Protein AF-A0A2B7YTC6-F1 (afdb_monomer_lite)

Radius of gyration: 14.81 Å; chains: 1; bounding box: 37×33×36 Å

Foldseek 3Di:
DPDPVVVVVVVVVVVLVVLQVVLCVQLVADLVRDDDPVDDVVVSLVSLLVVLVVQCVVCVVPDHSVRSVVSHRDDSD

pLDDT: mean 90.13, std 11.48, range [46.16, 97.31]

Organism: Polytolypa hystricis (strain UAMH7299) (NCBI:txid1447883)

InterPro domains:
  IPR051035 Mitochondrial inheritance protein 9 [PTHR36091] (8-76)

Structure (mmCIF, N/CA/C/O backbone):
data_AF-A0A2B7YTC6-F1
#
_entry.id   AF-A0A2B7YTC6-F1
#
loop_
_atom_site.group_PDB
_atom_site.id
_atom_site.type_symbol
_atom_site.label_atom_id
_atom_sit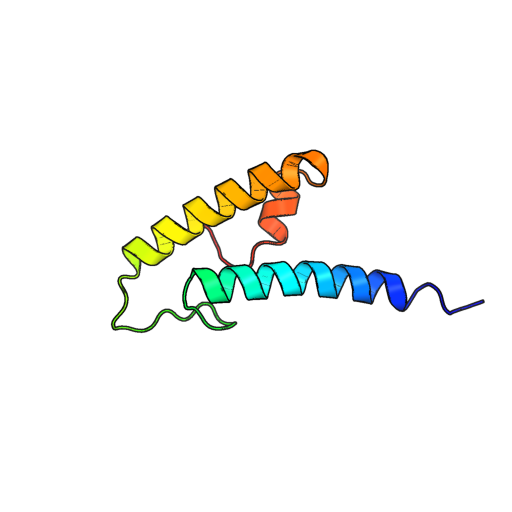e.label_alt_id
_atom_site.label_comp_id
_atom_site.label_asym_id
_atom_site.label_entity_id
_atom_site.label_seq_id
_atom_site.pdbx_PDB_ins_code
_atom_site.Cartn_x
_atom_site.Cartn_y
_atom_site.Cartn_z
_atom_site.occupancy
_atom_site.B_iso_or_equiv
_atom_site.auth_seq_id
_atom_site.auth_comp_id
_atom_site.auth_asym_id
_atom_site.auth_atom_id
_atom_site.pdbx_PDB_model_num
ATOM 1 N N . MET A 1 1 ? 23.991 -23.516 -18.235 1.00 46.16 1 MET A N 1
ATOM 2 C CA . MET A 1 1 ? 23.501 -22.129 -18.062 1.00 46.16 1 MET A CA 1
ATOM 3 C C . MET A 1 1 ? 22.039 -22.151 -17.613 1.00 46.16 1 MET A C 1
ATOM 5 O O . MET A 1 1 ? 21.188 -22.278 -18.473 1.00 46.16 1 MET A O 1
ATOM 9 N N . ARG A 1 2 ? 21.742 -22.115 -16.301 1.00 54.38 2 ARG A N 1
ATOM 10 C CA . ARG A 1 2 ? 20.384 -21.950 -15.707 1.00 54.38 2 ARG A CA 1
ATOM 11 C C . ARG A 1 2 ? 20.501 -21.566 -14.213 1.00 54.38 2 ARG A C 1
ATOM 13 O O . ARG A 1 2 ? 20.152 -22.343 -13.337 1.00 54.38 2 ARG A O 1
ATOM 20 N N . ARG A 1 3 ? 21.083 -20.400 -13.905 1.00 55.00 3 ARG A N 1
ATOM 21 C CA . ARG A 1 3 ? 21.094 -19.837 -12.530 1.00 55.00 3 ARG A CA 1
ATOM 22 C C . ARG A 1 3 ? 20.592 -18.393 -12.423 1.00 55.00 3 ARG A C 1
ATOM 24 O O . ARG A 1 3 ? 20.349 -17.944 -11.318 1.00 55.00 3 ARG A O 1
ATOM 31 N N . LEU A 1 4 ? 20.375 -17.700 -13.542 1.00 55.31 4 LEU A N 1
ATOM 32 C CA . LEU A 1 4 ? 19.959 -16.289 -13.552 1.00 55.31 4 LEU A CA 1
ATOM 33 C C . LEU A 1 4 ? 18.440 -16.079 -13.408 1.00 55.31 4 LEU A C 1
ATOM 35 O O . LEU A 1 4 ? 18.016 -15.033 -12.945 1.00 55.31 4 LEU A O 1
ATOM 39 N N . ILE A 1 5 ? 17.615 -17.073 -13.755 1.00 55.56 5 ILE A N 1
ATOM 40 C CA . ILE A 1 5 ? 16.145 -16.921 -13.759 1.00 55.56 5 ILE A CA 1
ATOM 41 C C . ILE A 1 5 ? 15.560 -16.937 -12.334 1.00 55.56 5 ILE A C 1
ATOM 43 O O . ILE A 1 5 ? 14.512 -16.353 -12.088 1.00 55.56 5 ILE A O 1
ATOM 47 N N . CYS A 1 6 ? 16.239 -17.576 -11.376 1.00 60.84 6 CYS A N 1
ATOM 48 C CA . CYS A 1 6 ? 15.740 -17.716 -10.005 1.00 60.84 6 CYS A CA 1
ATOM 49 C C . CYS A 1 6 ? 15.889 -16.432 -9.170 1.00 60.84 6 CYS A C 1
ATOM 51 O O . CYS A 1 6 ? 15.157 -16.253 -8.204 1.00 60.84 6 CYS A O 1
ATOM 53 N N . THR A 1 7 ? 16.833 -15.549 -9.515 1.00 72.56 7 THR A N 1
ATOM 54 C CA . THR A 1 7 ? 17.153 -14.370 -8.696 1.00 72.56 7 THR A CA 1
ATOM 55 C C . THR A 1 7 ? 16.326 -13.143 -9.065 1.00 72.56 7 THR A C 1
ATOM 57 O O . THR A 1 7 ? 15.992 -12.376 -8.172 1.00 72.56 7 THR A O 1
ATOM 60 N N . SER A 1 8 ? 15.957 -12.958 -10.341 1.00 78.56 8 SER A N 1
ATOM 61 C CA . SER A 1 8 ? 15.139 -11.806 -10.763 1.00 78.56 8 SER A CA 1
ATOM 62 C C . SER A 1 8 ? 13.706 -11.895 -10.238 1.00 78.56 8 SER A C 1
ATOM 64 O O . SER A 1 8 ? 13.241 -10.960 -9.602 1.00 78.56 8 SER A O 1
ATOM 66 N N . HIS A 1 9 ? 13.053 -13.053 -10.387 1.00 84.19 9 HIS A N 1
ATOM 67 C CA . HIS A 1 9 ? 11.700 -13.274 -9.861 1.00 84.19 9 HIS A CA 1
ATOM 68 C C . HIS A 1 9 ? 11.635 -13.112 -8.338 1.00 84.19 9 HIS A C 1
ATOM 70 O O . HIS A 1 9 ? 10.652 -12.608 -7.806 1.00 84.19 9 HIS A O 1
ATOM 76 N N . PHE A 1 10 ? 12.689 -13.530 -7.629 1.00 89.62 10 PHE A N 1
ATOM 77 C CA . PHE A 1 10 ? 12.763 -13.334 -6.185 1.00 89.62 10 PHE A CA 1
ATOM 78 C C . PHE A 1 10 ? 12.925 -11.855 -5.820 1.00 89.62 10 PHE A C 1
ATOM 80 O O . PHE A 1 10 ? 12.254 -11.393 -4.907 1.00 89.62 10 PHE A O 1
ATOM 87 N N . ALA A 1 11 ? 13.765 -11.107 -6.542 1.00 90.44 11 ALA A N 1
ATOM 88 C CA . ALA A 1 11 ? 13.936 -9.675 -6.311 1.00 90.44 11 ALA A CA 1
ATOM 89 C C . ALA A 1 11 ? 12.643 -8.884 -6.584 1.00 90.44 11 ALA A C 1
ATOM 91 O O . ALA A 1 11 ? 12.290 -8.005 -5.805 1.00 90.44 11 ALA A O 1
ATOM 92 N N . GLU A 1 12 ? 11.909 -9.231 -7.644 1.00 89.19 12 GLU A N 1
ATOM 93 C CA . GLU A 1 12 ? 10.602 -8.636 -7.958 1.00 89.19 12 GLU A CA 1
ATOM 94 C C . GLU A 1 12 ? 9.569 -8.932 -6.865 1.00 89.19 12 GLU A C 1
ATOM 96 O O . GLU A 1 12 ? 8.904 -8.019 -6.376 1.00 89.19 12 GLU A O 1
ATOM 101 N N . TYR A 1 13 ? 9.482 -10.193 -6.427 1.00 92.44 13 TYR A N 1
ATOM 102 C CA . TYR A 1 13 ? 8.625 -10.579 -5.307 1.00 92.44 13 TYR A CA 1
ATOM 103 C C . TYR A 1 13 ? 9.005 -9.843 -4.020 1.00 92.44 13 TYR A C 1
ATOM 105 O O . TYR A 1 13 ? 8.129 -9.362 -3.306 1.00 92.44 13 TYR A O 1
ATOM 113 N N . GLN A 1 14 ? 10.301 -9.745 -3.720 1.00 94.00 14 GLN A N 1
ATOM 114 C CA . GLN A 1 14 ? 10.785 -9.083 -2.517 1.00 94.00 14 GLN A CA 1
ATOM 115 C C . GLN A 1 14 ? 10.406 -7.598 -2.521 1.00 94.00 14 GLN A C 1
ATOM 117 O O . GLN A 1 14 ? 9.848 -7.125 -1.537 1.00 94.00 14 GLN A O 1
ATOM 122 N N . ALA A 1 15 ? 10.627 -6.893 -3.633 1.00 92.12 15 ALA A N 1
ATOM 123 C CA . ALA A 1 15 ? 10.248 -5.490 -3.767 1.00 92.12 15 ALA A CA 1
ATOM 124 C C . ALA A 1 15 ? 8.730 -5.286 -3.626 1.00 92.12 15 ALA A C 1
ATOM 126 O O . ALA A 1 15 ? 8.288 -4.368 -2.937 1.00 92.12 15 ALA A O 1
ATOM 127 N N . TRP A 1 16 ? 7.920 -6.162 -4.232 1.00 94.12 16 TRP A N 1
ATOM 128 C CA . TRP A 1 16 ? 6.467 -6.140 -4.053 1.00 94.12 16 TRP A CA 1
ATOM 129 C C . TRP A 1 16 ? 6.077 -6.346 -2.581 1.00 94.12 16 TRP A C 1
ATOM 131 O O . TRP A 1 16 ? 5.300 -5.561 -2.036 1.00 94.12 16 TRP A O 1
ATOM 141 N N . ASN A 1 17 ? 6.661 -7.352 -1.924 1.00 95.38 17 ASN A N 1
ATOM 142 C CA . ASN A 1 17 ? 6.384 -7.701 -0.532 1.00 95.38 17 ASN A CA 1
ATOM 143 C C . ASN A 1 17 ? 6.793 -6.590 0.446 1.00 95.38 17 ASN A C 1
ATOM 145 O O . ASN A 1 17 ? 6.073 -6.338 1.405 1.00 95.38 17 ASN A O 1
ATOM 149 N N . GLU A 1 18 ? 7.912 -5.905 0.210 1.00 95.38 18 GLU A N 1
ATOM 150 C CA . GLU A 1 18 ? 8.348 -4.760 1.021 1.00 95.38 18 GLU A CA 1
ATOM 151 C C . GLU A 1 18 ? 7.317 -3.623 0.994 1.00 95.38 18 GLU A C 1
ATOM 153 O O . GLU A 1 18 ? 6.991 -3.064 2.041 1.00 95.38 18 GLU A O 1
ATOM 158 N N . VAL A 1 19 ? 6.730 -3.336 -0.175 1.00 95.44 19 VAL A N 1
ATOM 159 C CA . VAL A 1 19 ? 5.623 -2.371 -0.284 1.00 95.44 19 VAL A CA 1
ATOM 160 C C . VAL A 1 19 ? 4.387 -2.868 0.468 1.00 95.44 19 VAL A C 1
ATOM 162 O O . VAL A 1 19 ? 3.747 -2.075 1.158 1.00 95.44 19 VAL A O 1
ATOM 165 N N . GLN A 1 20 ? 4.071 -4.170 0.388 1.00 95.31 20 GLN A N 1
ATOM 166 C CA . GLN A 1 20 ? 2.925 -4.729 1.114 1.00 95.31 20 GLN A CA 1
ATOM 167 C C . GLN A 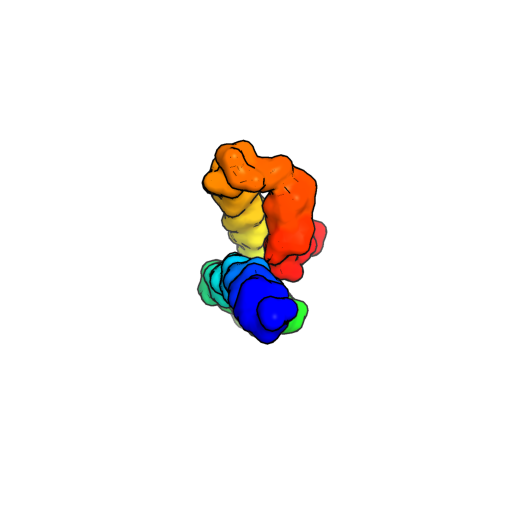1 20 ? 3.083 -4.565 2.630 1.00 95.31 20 GLN A C 1
ATOM 169 O O . GLN A 1 20 ? 2.159 -4.107 3.297 1.00 95.31 20 GLN A O 1
ATOM 174 N N . GLN A 1 21 ? 4.253 -4.926 3.167 1.00 95.88 21 GLN A N 1
ATOM 175 C CA . GLN A 1 21 ? 4.535 -4.842 4.601 1.00 95.88 21 GLN A CA 1
ATOM 176 C C . GLN A 1 21 ? 4.501 -3.397 5.094 1.00 95.88 21 GLN A C 1
ATOM 178 O O . GLN A 1 2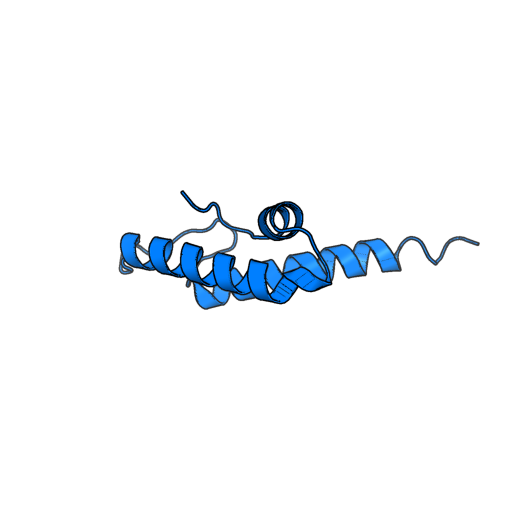1 ? 3.857 -3.116 6.099 1.00 95.88 21 GLN A O 1
ATOM 183 N N . LEU A 1 22 ? 5.101 -2.467 4.345 1.00 95.00 22 LEU A N 1
ATOM 184 C CA . LEU A 1 22 ? 5.075 -1.052 4.704 1.00 95.00 22 LEU A CA 1
ATOM 185 C C . LEU A 1 22 ? 3.641 -0.511 4.787 1.00 95.00 22 LEU A C 1
ATOM 187 O O . LEU A 1 22 ? 3.291 0.174 5.744 1.00 95.00 22 LEU A O 1
ATOM 191 N N . ALA A 1 23 ? 2.799 -0.820 3.798 1.00 95.56 23 ALA A N 1
ATOM 192 C CA . ALA A 1 23 ? 1.413 -0.367 3.801 1.00 95.56 23 ALA A CA 1
ATOM 193 C C . ALA A 1 23 ? 0.610 -0.984 4.959 1.00 95.56 23 ALA A C 1
ATOM 195 O O . ALA A 1 23 ? -0.153 -0.269 5.605 1.00 95.56 23 ALA A O 1
ATOM 196 N N . GLN A 1 24 ? 0.804 -2.276 5.247 1.00 95.62 24 GLN A N 1
ATOM 197 C CA . GLN A 1 24 ? 0.161 -2.968 6.373 1.00 95.62 24 GLN A CA 1
ATOM 198 C C . GLN A 1 24 ? 0.536 -2.332 7.715 1.00 95.62 24 GLN A C 1
ATOM 200 O O . GLN A 1 24 ? -0.350 -2.009 8.505 1.00 95.62 24 GLN A O 1
ATOM 205 N N . GLU A 1 25 ? 1.830 -2.079 7.937 1.00 95.19 25 GLU A N 1
ATOM 206 C CA . GLU A 1 25 ? 2.343 -1.430 9.148 1.00 95.19 25 GLU A CA 1
ATOM 207 C C . GLU A 1 25 ? 1.807 -0.002 9.311 1.00 95.19 25 GLU A C 1
ATOM 209 O O . GLU A 1 25 ? 1.395 0.385 10.404 1.00 95.19 25 GLU A O 1
ATOM 214 N N . CYS A 1 26 ? 1.783 0.792 8.236 1.00 94.75 26 CYS A N 1
ATOM 215 C CA . CYS A 1 26 ? 1.297 2.171 8.294 1.00 94.75 26 CYS A CA 1
ATOM 216 C C . CYS A 1 26 ? -0.222 2.273 8.481 1.00 94.75 26 CYS A C 1
ATOM 218 O O . CYS A 1 26 ? -0.693 3.245 9.072 1.00 94.75 26 CYS A O 1
ATOM 220 N N . LEU A 1 27 ? -0.985 1.310 7.960 1.00 95.12 27 LEU A N 1
ATOM 221 C CA . LEU A 1 27 ? -2.446 1.309 8.030 1.00 95.12 27 LEU A CA 1
ATOM 222 C C . LEU A 1 27 ? -2.995 0.483 9.195 1.00 95.12 27 LEU A C 1
ATOM 224 O O . LEU A 1 27 ? -4.208 0.466 9.372 1.00 95.12 27 LEU A O 1
ATOM 228 N N . ASP A 1 28 ? -2.145 -0.173 9.986 1.00 94.81 28 ASP A N 1
ATOM 229 C CA . ASP A 1 28 ? -2.568 -1.078 11.064 1.00 94.81 28 ASP A CA 1
ATOM 230 C C . ASP A 1 28 ? -3.597 -2.110 10.560 1.00 94.81 28 ASP A C 1
ATOM 232 O O . ASP A 1 28 ? -4.691 -2.281 11.104 1.00 94.81 28 ASP A O 1
ATOM 236 N N . THR A 1 29 ? -3.253 -2.740 9.432 1.00 93.75 29 THR A N 1
ATOM 237 C CA . THR A 1 29 ? -4.068 -3.771 8.775 1.00 93.75 29 THR A CA 1
ATOM 238 C C . THR A 1 29 ? -3.299 -5.072 8.657 1.00 93.75 29 THR A C 1
ATOM 240 O O . THR A 1 29 ? -2.068 -5.084 8.611 1.00 93.75 29 THR A O 1
ATOM 243 N N . ASP A 1 30 ? -4.025 -6.182 8.587 1.00 91.56 30 ASP A N 1
ATOM 244 C CA . ASP A 1 30 ? -3.429 -7.465 8.233 1.00 91.56 30 ASP A CA 1
ATOM 245 C C . ASP A 1 30 ? -3.267 -7.630 6.709 1.00 91.56 30 ASP A C 1
ATOM 247 O O . ASP A 1 30 ? -3.565 -6.739 5.908 1.00 91.56 30 ASP A O 1
ATOM 251 N N . ALA A 1 31 ? -2.796 -8.806 6.292 1.00 90.56 31 ALA A N 1
ATOM 252 C CA . ALA A 1 31 ? -2.605 -9.130 4.881 1.00 90.56 31 ALA A CA 1
ATOM 253 C C . ALA A 1 31 ? -3.911 -9.186 4.064 1.00 90.56 31 ALA A C 1
ATOM 255 O O . ALA A 1 31 ? -3.851 -9.164 2.836 1.00 90.56 31 ALA A O 1
ATOM 256 N N . GLU A 1 32 ? -5.072 -9.254 4.718 1.00 89.62 32 GLU A N 1
ATOM 257 C CA . GLU A 1 32 ? -6.389 -9.215 4.078 1.00 89.62 32 GLU A CA 1
ATOM 258 C C . GLU A 1 32 ? -6.970 -7.788 4.047 1.00 89.62 32 GLU A C 1
ATOM 260 O O . GLU A 1 32 ? -8.040 -7.567 3.475 1.00 89.62 32 GLU A O 1
ATOM 265 N N . GLY A 1 33 ? -6.267 -6.805 4.622 1.00 90.50 33 GLY A N 1
ATOM 266 C CA . GLY A 1 33 ? -6.736 -5.426 4.742 1.00 90.50 33 GLY A CA 1
ATOM 267 C C . GLY A 1 33 ? -7.773 -5.241 5.849 1.00 90.50 33 GLY A C 1
ATOM 268 O O . GLY A 1 33 ? -8.553 -4.286 5.813 1.00 90.50 33 GLY A O 1
ATOM 269 N N . TRP A 1 34 ? -7.830 -6.155 6.821 1.00 93.81 34 TRP A N 1
ATOM 270 C CA . TRP A 1 34 ? -8.757 -6.043 7.934 1.00 93.81 34 TRP A CA 1
ATOM 271 C C . TRP A 1 34 ? -8.340 -4.909 8.872 1.00 93.81 34 TRP A C 1
ATOM 273 O O . TRP A 1 34 ? -7.223 -4.881 9.386 1.00 93.81 34 TRP A O 1
ATOM 283 N N . VAL A 1 35 ? -9.273 -3.986 9.114 1.00 92.06 35 VAL A N 1
ATOM 284 C CA . VAL A 1 35 ? -9.132 -2.885 10.072 1.00 92.06 35 VAL A CA 1
ATOM 285 C C . VAL A 1 35 ? -9.903 -3.250 11.335 1.00 92.06 35 VAL A C 1
ATOM 287 O O . VAL A 1 35 ? -11.088 -3.594 11.271 1.00 92.06 35 VAL A O 1
ATOM 290 N N . ALA A 1 36 ? -9.253 -3.149 12.493 1.00 92.81 36 ALA A N 1
ATOM 291 C CA . ALA A 1 36 ? -9.882 -3.517 13.752 1.00 92.81 36 ALA A CA 1
ATOM 292 C C . ALA A 1 36 ? -11.097 -2.622 14.087 1.00 92.81 36 ALA A C 1
ATOM 294 O O . ALA A 1 36 ? -11.027 -1.412 13.875 1.00 92.81 36 ALA A O 1
ATOM 295 N N . PRO A 1 37 ? -12.197 -3.156 14.666 1.00 93.75 37 PRO A N 1
ATOM 296 C CA . PRO A 1 37 ? -13.430 -2.395 14.904 1.00 93.75 37 PRO A CA 1
ATOM 297 C C . PRO A 1 37 ? -13.270 -1.158 15.795 1.00 93.75 37 PRO A C 1
ATOM 299 O O . PRO A 1 37 ? -14.116 -0.268 15.767 1.00 93.75 37 PRO A O 1
ATOM 302 N N . GLN A 1 38 ? -12.223 -1.120 16.620 1.00 94.25 38 GLN A N 1
ATOM 303 C CA . GLN A 1 38 ? -11.893 0.022 17.470 1.00 94.25 38 GLN A CA 1
ATOM 304 C C . GLN A 1 38 ? -11.227 1.191 16.724 1.00 94.25 38 GLN A C 1
ATOM 306 O O . GLN A 1 38 ? -11.089 2.267 17.304 1.00 94.25 38 GLN A O 1
ATOM 311 N N . LEU A 1 39 ? -10.793 0.990 15.479 1.00 92.06 39 LEU A N 1
ATOM 312 C CA . LEU A 1 39 ? -10.156 2.010 14.650 1.00 92.06 39 LEU A CA 1
ATOM 313 C C . LEU A 1 39 ? -11.192 2.714 13.767 1.00 92.06 39 LEU A C 1
ATOM 315 O O . LEU A 1 39 ? -12.192 2.128 13.350 1.00 92.06 39 LEU A O 1
ATOM 319 N N . ASP A 1 40 ? -10.934 3.981 13.447 1.00 94.62 40 ASP A N 1
ATOM 320 C CA . ASP A 1 40 ? -11.767 4.733 12.513 1.00 94.62 40 ASP A CA 1
ATOM 321 C C . ASP A 1 40 ? -11.443 4.328 11.067 1.00 94.62 40 ASP A C 1
ATOM 323 O O . ASP A 1 40 ? -10.429 4.726 10.490 1.00 94.62 40 ASP A O 1
ATOM 327 N N . ILE A 1 41 ? -12.333 3.539 10.463 1.00 92.38 41 ILE A N 1
ATOM 328 C CA . ILE A 1 41 ? -12.193 3.083 9.077 1.00 92.38 41 ILE A CA 1
ATOM 329 C C . ILE A 1 41 ? -12.210 4.235 8.061 1.00 92.38 41 ILE A C 1
ATOM 331 O O . ILE A 1 41 ? -11.607 4.120 6.993 1.00 92.38 41 ILE A O 1
ATOM 335 N N . ALA A 1 42 ? -12.888 5.349 8.356 1.00 9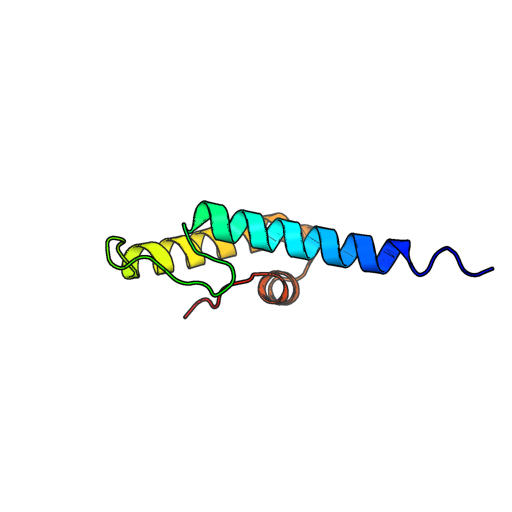4.31 42 ALA A N 1
ATOM 336 C CA . ALA A 1 42 ? -12.910 6.499 7.459 1.00 94.31 42 ALA A CA 1
ATOM 337 C C . ALA A 1 42 ? -11.545 7.195 7.447 1.00 94.31 42 ALA A C 1
ATOM 339 O O . ALA A 1 42 ? -11.039 7.531 6.373 1.00 94.31 42 ALA A O 1
ATOM 340 N N . GLU A 1 43 ? -10.927 7.336 8.619 1.00 94.75 43 GLU A N 1
ATOM 341 C CA . GLU A 1 43 ? -9.564 7.849 8.738 1.00 94.75 43 GLU A CA 1
ATOM 342 C C . GLU A 1 43 ? -8.549 6.897 8.101 1.00 94.75 43 GLU A C 1
ATOM 344 O O . GLU A 1 43 ? -7.684 7.338 7.348 1.00 94.75 43 GLU A O 1
ATOM 349 N N . ASN A 1 44 ? -8.704 5.585 8.294 1.00 95.00 44 ASN A N 1
ATOM 350 C CA . ASN A 1 44 ? -7.853 4.583 7.652 1.00 95.00 44 ASN A CA 1
ATOM 351 C C . ASN A 1 44 ? -7.877 4.702 6.115 1.00 95.00 44 ASN A C 1
ATOM 353 O O . ASN A 1 44 ? -6.835 4.779 5.467 1.00 95.00 44 ASN A O 1
ATOM 357 N N . ARG A 1 45 ? -9.072 4.834 5.522 1.00 95.00 45 ARG A N 1
ATOM 358 C CA . ARG A 1 45 ? -9.226 5.067 4.076 1.00 95.00 45 ARG A CA 1
ATOM 359 C C . ARG A 1 45 ? -8.611 6.386 3.619 1.00 95.00 45 ARG A C 1
ATOM 361 O O . ARG A 1 45 ? -8.077 6.455 2.512 1.00 95.00 45 ARG A O 1
ATOM 368 N N . ARG A 1 46 ? -8.694 7.441 4.436 1.00 96.25 46 ARG A N 1
ATOM 369 C CA . ARG A 1 46 ? -8.045 8.728 4.147 1.00 96.25 46 ARG A CA 1
ATOM 370 C C . ARG A 1 46 ? -6.522 8.568 4.120 1.00 96.25 46 ARG A C 1
ATOM 372 O O . ARG A 1 46 ? -5.900 9.006 3.155 1.00 96.25 46 ARG A O 1
ATOM 379 N N . LEU A 1 47 ? -5.954 7.900 5.124 1.00 95.75 47 LEU A N 1
ATOM 380 C CA . LEU A 1 47 ? -4.522 7.610 5.217 1.00 95.75 47 LEU A CA 1
ATOM 381 C C . LEU A 1 47 ? -4.041 6.732 4.058 1.00 95.75 47 LEU A C 1
ATOM 383 O O . LEU A 1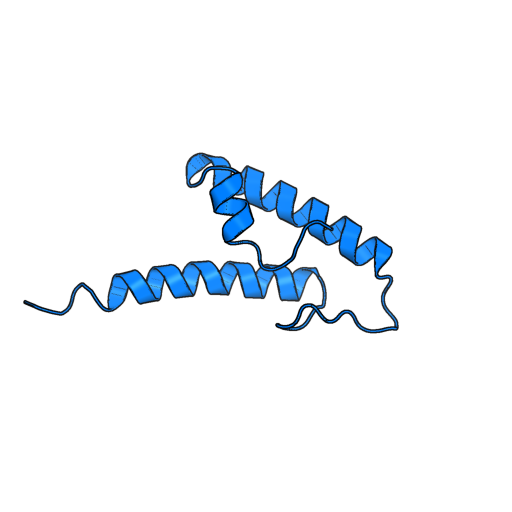 47 ? -2.995 7.018 3.487 1.00 95.75 47 LEU A O 1
ATOM 387 N N . ASN A 1 48 ? -4.818 5.729 3.641 1.00 96.50 48 ASN A N 1
ATOM 388 C CA . ASN A 1 48 ? -4.463 4.890 2.493 1.00 96.50 48 ASN A CA 1
ATOM 389 C C . ASN A 1 48 ? -4.314 5.713 1.204 1.00 96.50 48 ASN A C 1
ATOM 391 O O . ASN A 1 48 ? -3.338 5.552 0.475 1.00 96.50 48 ASN A O 1
ATOM 395 N N . LYS A 1 49 ? -5.238 6.647 0.943 1.00 96.75 49 LYS A N 1
ATOM 396 C CA . LYS A 1 49 ? -5.157 7.544 -0.225 1.00 96.75 49 LYS A CA 1
ATOM 397 C C . LYS A 1 49 ? -3.928 8.448 -0.175 1.00 96.75 49 LYS A C 1
ATOM 399 O O . LYS A 1 49 ? -3.283 8.668 -1.200 1.00 96.75 49 LYS A O 1
ATOM 404 N N . GLU A 1 50 ? -3.614 8.974 1.005 1.00 96.88 50 GLU A N 1
ATOM 405 C CA . GLU A 1 50 ? -2.449 9.834 1.226 1.00 96.88 50 GLU A CA 1
ATOM 406 C C . GLU A 1 50 ? -1.146 9.057 0.999 1.00 96.88 50 GLU A C 1
ATOM 408 O O . GLU A 1 50 ? -0.308 9.477 0.202 1.00 96.88 50 GLU A O 1
ATOM 413 N N . LEU A 1 51 ? -1.024 7.874 1.603 1.00 96.50 51 LEU A N 1
ATOM 414 C CA . LEU A 1 51 ? 0.135 6.996 1.451 1.00 96.50 51 LEU A CA 1
ATOM 415 C C . LEU A 1 51 ? 0.330 6.531 0.007 1.00 96.50 51 LEU A C 1
ATOM 417 O O . LEU A 1 51 ? 1.457 6.557 -0.485 1.00 96.50 51 LEU A O 1
ATOM 421 N N . LEU A 1 52 ? -0.743 6.167 -0.698 1.00 96.62 52 LEU A N 1
ATOM 422 C CA . LEU A 1 52 ? -0.656 5.807 -2.112 1.00 96.62 52 LEU A CA 1
ATOM 423 C C . LEU A 1 52 ? -0.208 6.994 -2.971 1.00 96.62 52 LEU A C 1
ATOM 425 O O . LEU A 1 52 ? 0.634 6.830 -3.852 1.00 96.62 52 LEU A O 1
ATOM 429 N N . SER A 1 53 ? -0.719 8.197 -2.704 1.00 97.00 53 SER A N 1
ATOM 430 C CA . SER A 1 53 ? -0.296 9.406 -3.423 1.00 97.00 53 SER A CA 1
ATOM 431 C C . SER A 1 53 ? 1.203 9.657 -3.230 1.00 97.00 53 SER A C 1
ATOM 433 O O . SER A 1 53 ? 1.934 9.812 -4.207 1.00 97.00 53 SER A O 1
ATOM 435 N N . MET A 1 54 ? 1.684 9.576 -1.984 1.00 96.25 54 MET A N 1
ATOM 436 C CA . MET A 1 54 ? 3.110 9.689 -1.661 1.00 96.25 54 MET A CA 1
ATOM 437 C C . MET A 1 54 ? 3.951 8.589 -2.320 1.00 96.25 54 MET A C 1
ATOM 439 O O . MET A 1 54 ? 5.060 8.847 -2.791 1.00 96.25 54 MET A O 1
ATOM 443 N N . TYR A 1 55 ? 3.443 7.356 -2.359 1.00 95.81 55 TYR A N 1
ATOM 444 C CA . TYR A 1 55 ? 4.115 6.237 -3.012 1.00 95.81 55 TYR A CA 1
ATOM 445 C C . TYR A 1 55 ? 4.255 6.472 -4.520 1.00 95.81 55 TYR A C 1
ATOM 447 O O . TYR A 1 55 ? 5.355 6.345 -5.052 1.00 95.81 55 TYR A O 1
ATOM 455 N N . ILE A 1 56 ? 3.181 6.880 -5.203 1.00 96.75 56 ILE A N 1
ATOM 456 C CA . ILE A 1 56 ? 3.203 7.198 -6.639 1.00 96.75 56 ILE A CA 1
ATOM 457 C C . ILE A 1 56 ? 4.221 8.303 -6.934 1.00 96.75 56 ILE A C 1
ATOM 459 O O . ILE A 1 56 ? 5.023 8.160 -7.855 1.00 96.75 56 ILE A O 1
ATOM 463 N N . GLU A 1 57 ? 4.220 9.380 -6.145 1.00 97.31 57 GLU A N 1
ATOM 464 C CA . GLU A 1 57 ? 5.177 10.481 -6.301 1.00 97.31 57 GLU A CA 1
ATOM 465 C C . GLU A 1 57 ? 6.623 10.002 -6.147 1.00 97.31 57 GLU A C 1
ATOM 467 O O . GLU A 1 57 ? 7.481 10.335 -6.965 1.00 97.31 57 GLU A O 1
ATOM 472 N N . ARG A 1 58 ? 6.893 9.168 -5.138 1.00 95.56 58 ARG A N 1
ATOM 473 C CA . ARG A 1 58 ? 8.231 8.623 -4.891 1.00 95.56 58 ARG A CA 1
ATOM 474 C C . ARG A 1 58 ? 8.702 7.682 -5.998 1.00 95.56 58 ARG A C 1
ATOM 476 O O . ARG A 1 58 ? 9.895 7.631 -6.277 1.00 95.56 58 ARG A O 1
ATOM 483 N N . MET A 1 59 ? 7.785 6.940 -6.610 1.00 95.00 59 MET A N 1
ATOM 484 C CA . MET A 1 59 ? 8.098 5.972 -7.660 1.00 95.00 59 MET A CA 1
ATOM 485 C C . MET A 1 59 ? 8.111 6.582 -9.065 1.00 95.00 59 MET A C 1
ATOM 487 O O . MET A 1 59 ? 8.408 5.859 -10.012 1.00 95.00 59 MET A O 1
ATOM 491 N N . ALA A 1 60 ? 7.829 7.879 -9.222 1.00 95.69 60 ALA A N 1
ATOM 492 C CA . ALA A 1 60 ? 7.645 8.517 -10.528 1.00 95.69 60 ALA A CA 1
ATOM 493 C C . ALA A 1 60 ? 8.872 8.435 -11.461 1.00 95.69 60 ALA A C 1
ATOM 495 O O . ALA A 1 60 ? 8.720 8.504 -12.680 1.00 95.69 60 ALA A O 1
ATOM 496 N N . GLU A 1 61 ? 10.080 8.277 -10.912 1.00 95.25 61 GLU A N 1
ATOM 497 C CA . GLU A 1 61 ? 11.312 8.081 -11.695 1.00 95.25 61 GLU A CA 1
ATOM 498 C C . GLU A 1 61 ? 11.491 6.633 -12.185 1.00 95.25 61 GLU A C 1
ATOM 500 O O . GLU A 1 61 ? 12.203 6.388 -13.158 1.00 95.25 61 GLU A O 1
ATOM 505 N N . GLU A 1 62 ? 10.841 5.670 -11.528 1.00 93.69 62 GLU A N 1
ATOM 506 C CA . GLU A 1 62 ? 10.993 4.236 -11.792 1.00 93.69 62 GLU A CA 1
ATOM 507 C C . GLU A 1 62 ? 9.786 3.606 -12.492 1.00 93.69 62 GLU A C 1
ATOM 509 O O . GLU A 1 62 ? 9.941 2.613 -13.204 1.00 93.69 62 GLU A O 1
ATOM 514 N N . LYS A 1 63 ? 8.578 4.110 -12.222 1.00 93.69 63 LYS A N 1
ATOM 515 C CA . LYS A 1 63 ? 7.300 3.502 -12.607 1.00 93.69 63 LYS A CA 1
ATOM 516 C C . LYS A 1 63 ? 6.311 4.579 -13.017 1.00 93.69 63 LYS A C 1
ATOM 518 O O . LYS A 1 63 ? 6.261 5.663 -12.435 1.00 93.69 63 LYS A O 1
ATOM 523 N N . SER A 1 64 ? 5.468 4.255 -13.990 1.00 96.75 64 SER A N 1
ATOM 524 C CA . SER A 1 64 ? 4.276 5.056 -14.255 1.00 96.75 64 SER A CA 1
ATOM 525 C C . SER A 1 64 ? 3.314 5.014 -13.054 1.00 96.75 64 SER A C 1
ATOM 527 O O . SER A 1 64 ? 3.340 4.059 -12.270 1.00 96.75 64 SER A O 1
ATOM 529 N N . PRO A 1 65 ? 2.413 6.004 -12.906 1.00 96.25 65 PRO A N 1
ATOM 530 C CA . PRO A 1 65 ? 1.410 5.986 -11.843 1.00 96.25 65 PRO A CA 1
ATOM 531 C C . PRO A 1 65 ? 0.563 4.710 -11.819 1.00 96.25 65 PRO A C 1
ATOM 533 O O . PRO A 1 65 ? 0.255 4.202 -10.746 1.00 96.25 65 PRO A O 1
ATOM 536 N N . ASP A 1 66 ? 0.214 4.165 -12.986 1.00 96.25 66 ASP A N 1
ATOM 537 C CA . ASP A 1 66 ? -0.602 2.951 -13.076 1.00 96.25 66 ASP A CA 1
ATOM 538 C C . ASP A 1 66 ? 0.175 1.701 -12.648 1.00 96.25 66 ASP A C 1
ATOM 540 O O . ASP A 1 66 ? -0.370 0.847 -11.950 1.00 96.25 66 ASP A O 1
ATOM 544 N N . GLU A 1 67 ? 1.465 1.614 -12.983 1.00 94.88 67 GLU A N 1
ATOM 545 C CA . GLU A 1 67 ? 2.341 0.544 -12.490 1.00 94.88 67 GLU A CA 1
ATOM 546 C C . GLU A 1 67 ? 2.547 0.637 -10.976 1.00 94.88 67 GLU A C 1
ATOM 548 O O . GLU A 1 67 ? 2.517 -0.383 -10.291 1.00 94.88 67 GLU A O 1
ATOM 553 N N . ALA A 1 68 ? 2.712 1.846 -10.432 1.00 94.88 68 ALA A N 1
ATOM 554 C CA . ALA A 1 68 ? 2.805 2.050 -8.990 1.00 94.88 68 ALA A CA 1
ATOM 555 C C . ALA A 1 68 ? 1.500 1.632 -8.283 1.00 94.88 68 ALA A C 1
ATOM 557 O O . ALA A 1 68 ? 1.540 0.884 -7.305 1.00 94.88 68 ALA A O 1
ATOM 558 N N . ARG A 1 69 ? 0.331 2.020 -8.814 1.00 95.12 69 ARG A N 1
ATOM 559 C CA . ARG A 1 69 ? -0.973 1.577 -8.285 1.00 95.12 69 ARG A CA 1
ATOM 560 C C . ARG A 1 69 ? -1.135 0.061 -8.313 1.00 95.12 69 ARG A C 1
ATOM 562 O O . ARG A 1 69 ? -1.694 -0.492 -7.376 1.00 95.12 69 ARG A O 1
ATOM 569 N N . ALA A 1 70 ? -0.640 -0.610 -9.352 1.00 93.94 70 ALA A N 1
ATOM 570 C CA . ALA A 1 70 ? -0.732 -2.065 -9.468 1.00 93.94 70 ALA A CA 1
ATOM 571 C C . ALA A 1 70 ? 0.100 -2.819 -8.412 1.00 93.94 70 ALA A C 1
ATOM 573 O O . ALA A 1 70 ? -0.192 -3.977 -8.121 1.00 93.94 70 ALA A O 1
ATOM 574 N N . VAL A 1 71 ? 1.133 -2.184 -7.848 1.00 94.19 71 VAL A N 1
ATOM 575 C CA . VAL A 1 71 ? 1.950 -2.756 -6.763 1.00 94.19 71 VAL A CA 1
ATOM 576 C C . VAL A 1 71 ? 1.310 -2.525 -5.393 1.00 94.19 71 VAL A C 1
ATOM 578 O O . VAL A 1 71 ? 1.527 -3.321 -4.479 1.00 94.19 71 VAL A O 1
ATOM 581 N N . TRP A 1 72 ? 0.534 -1.453 -5.228 1.00 95.88 72 TRP A N 1
ATOM 582 C CA . TRP A 1 72 ? -0.038 -1.084 -3.937 1.00 95.88 72 TRP A CA 1
ATOM 583 C C . TRP A 1 72 ? -1.094 -2.109 -3.460 1.00 95.88 72 TRP A C 1
ATOM 585 O O . TRP A 1 72 ? -1.981 -2.462 -4.237 1.00 95.88 72 TRP A O 1
ATOM 595 N N . PRO A 1 73 ? -1.029 -2.589 -2.200 1.00 94.19 73 PRO A N 1
ATOM 596 C CA . PRO A 1 73 ? -1.888 -3.673 -1.694 1.00 94.19 73 PRO A CA 1
ATOM 597 C C . PRO A 1 73 ? -3.379 -3.347 -1.655 1.00 94.19 73 PRO A C 1
ATOM 599 O O . PRO A 1 73 ? -4.213 -4.245 -1.766 1.00 94.19 73 PRO A O 1
ATOM 602 N N . PHE A 1 74 ? -3.722 -2.081 -1.407 1.00 92.81 74 PHE A N 1
ATOM 603 C CA . PHE A 1 74 ? -5.063 -1.712 -0.963 1.00 92.81 74 PHE A CA 1
ATOM 604 C C . PHE A 1 74 ? -5.764 -0.788 -1.959 1.00 92.81 74 PHE A C 1
ATOM 606 O O . PHE A 1 74 ? -5.175 0.192 -2.414 1.00 92.81 74 PHE A O 1
ATOM 613 N N . PRO A 1 75 ? -7.040 -1.038 -2.286 1.00 87.94 75 PRO A N 1
ATOM 614 C CA . PRO A 1 75 ? -7.772 -0.197 -3.222 1.00 87.94 75 PRO A CA 1
ATOM 615 C C . PRO A 1 75 ? -7.963 1.226 -2.676 1.00 87.94 75 PRO A C 1
ATOM 617 O O . PRO A 1 75 ? -8.072 1.443 -1.472 1.00 87.94 75 PRO A O 1
ATOM 620 N N . GLU A 1 76 ? -8.073 2.208 -3.574 1.00 81.50 76 GLU A N 1
ATOM 621 C CA . GLU A 1 76 ? -8.379 3.602 -3.209 1.00 81.50 76 GLU A CA 1
ATOM 622 C C . GLU A 1 76 ? -9.817 3.801 -2.683 1.00 81.50 76 GLU A C 1
ATOM 624 O O . GLU A 1 76 ? -10.105 4.836 -2.077 1.00 81.50 76 GLU A O 1
ATOM 629 N N . SER A 1 77 ? -10.736 2.863 -2.951 1.00 69.38 77 SER A N 1
ATOM 630 C CA . SER A 1 77 ? -12.186 2.986 -2.701 1.00 69.38 77 SER A CA 1
ATOM 631 C C . SER A 1 77 ? -12.617 2.645 -1.277 1.00 69.38 77 SER A C 1
ATOM 633 O O . SER A 1 77 ? -12.281 1.526 -0.831 1.00 69.38 77 SER A O 1
#

Secondary structure (DSSP, 8-state):
--SSHHHHHHHHHHHHHHHHHHHHHHHTB-TT-PBPTTS-HHHHHHHHHHHHHHHHHHHTTT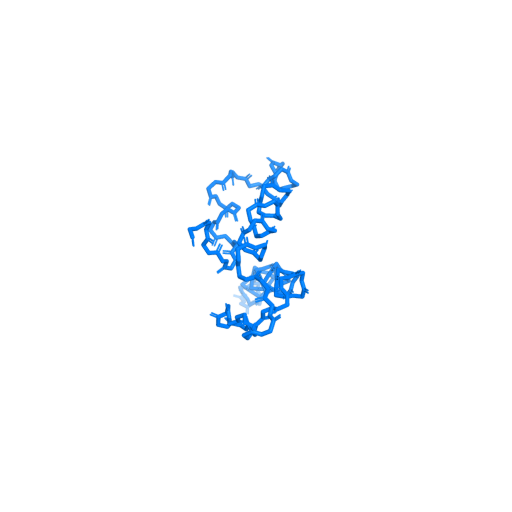S-HHHHHHH-SS---

Sequence (77 aa):
MRRLICTSHFAEYQAWNEVQQLAQECLDTDAEGWVAPQLDIAENRRLNKELLSMYIERMAEEKSPDEARAVWPFPES